Protein AF-A0A3R6XIZ1-F1 (afdb_monomer_lite)

pLDDT: mean 84.25, std 13.42, range [40.81, 97.44]

Structure (mmCIF, N/CA/C/O backbone):
data_AF-A0A3R6XIZ1-F1
#
_entry.id   AF-A0A3R6XIZ1-F1
#
loop_
_atom_site.group_PDB
_atom_site.id
_atom_site.type_symbol
_atom_site.label_atom_id
_atom_site.label_alt_id
_atom_site.label_comp_id
_atom_site.label_asym_id
_atom_site.label_entity_id
_atom_site.label_seq_id
_atom_site.pdbx_PDB_ins_code
_atom_site.Cartn_x
_atom_site.Cartn_y
_atom_site.Cartn_z
_atom_site.occupancy
_atom_site.B_iso_or_equiv
_atom_site.auth_seq_id
_atom_site.auth_comp_id
_atom_site.auth_asym_id
_atom_site.auth_atom_id
_atom_site.pdbx_PDB_model_num
ATOM 1 N N . VAL A 1 1 ? 10.127 13.164 -23.961 1.00 90.00 1 VAL A N 1
ATOM 2 C CA . VAL A 1 1 ? 11.600 12.995 -23.957 1.00 90.00 1 VAL A CA 1
ATOM 3 C C . VAL A 1 1 ? 12.126 13.572 -25.256 1.00 90.00 1 VAL A C 1
ATOM 5 O O . VAL A 1 1 ? 11.749 13.064 -26.304 1.00 90.00 1 VAL A O 1
ATOM 8 N N . SER A 1 2 ? 12.919 14.640 -25.193 1.00 95.69 2 SER A N 1
ATOM 9 C CA . SER A 1 2 ? 13.578 15.227 -26.369 1.00 95.69 2 SER A CA 1
ATOM 10 C C . SER A 1 2 ? 15.007 14.687 -26.452 1.00 95.69 2 SER A C 1
ATOM 12 O O . SER A 1 2 ? 15.681 14.611 -25.428 1.00 95.69 2 SER A O 1
ATOM 14 N N . ALA A 1 3 ? 15.464 14.281 -27.637 1.00 95.06 3 ALA A N 1
ATOM 15 C CA . ALA A 1 3 ? 16.810 13.749 -27.852 1.00 95.06 3 ALA A CA 1
ATOM 16 C C . ALA A 1 3 ? 17.350 14.205 -29.213 1.00 95.06 3 ALA A C 1
ATOM 18 O O . ALA A 1 3 ? 16.598 14.268 -30.184 1.00 95.06 3 ALA A O 1
ATOM 19 N N . MET A 1 4 ? 18.648 14.498 -29.283 1.00 96.50 4 MET A N 1
ATOM 20 C CA . MET A 1 4 ? 19.356 14.873 -30.512 1.00 96.50 4 MET A CA 1
ATOM 21 C C . MET A 1 4 ? 20.519 13.908 -30.741 1.00 96.50 4 MET A C 1
ATOM 23 O O . MET A 1 4 ? 21.179 13.500 -29.786 1.00 96.50 4 MET A O 1
ATOM 27 N N . GLY A 1 5 ? 20.768 13.524 -31.993 1.00 95.62 5 GLY A N 1
ATOM 28 C CA . GLY A 1 5 ? 21.856 12.610 -32.334 1.00 95.62 5 GLY A CA 1
ATOM 29 C C . GLY A 1 5 ? 21.668 11.908 -33.683 1.00 95.62 5 GLY A C 1
ATOM 30 O O . GLY A 1 5 ? 20.714 12.198 -34.405 1.00 95.62 5 GLY A O 1
ATOM 31 N N . PRO A 1 6 ? 22.565 10.969 -34.031 1.00 97.31 6 PRO A N 1
ATOM 32 C CA . PRO A 1 6 ? 22.491 10.224 -35.284 1.00 97.31 6 PRO A CA 1
ATOM 33 C C . PRO A 1 6 ? 21.252 9.319 -35.331 1.00 97.31 6 PRO A C 1
ATOM 35 O O . PRO A 1 6 ? 20.820 8.784 -34.306 1.00 97.31 6 PRO A O 1
ATOM 38 N N . TYR A 1 7 ? 20.724 9.071 -36.535 1.00 95.88 7 TYR A N 1
ATOM 39 C CA . TYR A 1 7 ? 19.496 8.290 -36.752 1.00 95.88 7 TYR A CA 1
ATOM 40 C C . TYR A 1 7 ? 19.514 6.914 -36.062 1.00 95.88 7 TYR A C 1
ATOM 42 O O . TYR A 1 7 ? 18.544 6.521 -35.412 1.00 95.88 7 TYR A O 1
ATOM 50 N N . ALA A 1 8 ? 20.646 6.204 -36.126 1.00 92.69 8 ALA A N 1
ATOM 51 C CA . ALA A 1 8 ? 20.815 4.921 -35.447 1.00 92.69 8 ALA A CA 1
ATOM 52 C C . ALA A 1 8 ? 20.682 5.050 -33.918 1.00 92.69 8 ALA A C 1
ATOM 54 O O . ALA A 1 8 ? 20.033 4.220 -33.287 1.00 92.69 8 ALA A O 1
ATOM 55 N N . GLY A 1 9 ? 21.240 6.103 -33.316 1.00 94.38 9 GLY A N 1
ATOM 56 C CA . GLY A 1 9 ? 21.102 6.387 -31.886 1.00 94.38 9 GLY A CA 1
ATOM 57 C C . GLY A 1 9 ? 19.659 6.713 -31.505 1.00 94.38 9 GLY A C 1
ATOM 58 O O . GLY A 1 9 ? 19.134 6.141 -30.552 1.00 94.38 9 GLY A O 1
ATOM 59 N N . LEU A 1 10 ? 18.983 7.545 -32.302 1.00 96.06 10 LEU A N 1
ATOM 60 C CA . LEU A 1 10 ? 17.587 7.931 -32.067 1.00 96.06 10 LEU A CA 1
ATOM 61 C C . LEU A 1 10 ? 16.634 6.727 -32.072 1.00 96.06 10 LEU A C 1
ATOM 63 O O . LEU A 1 10 ? 15.738 6.655 -31.230 1.00 96.06 10 LEU A O 1
ATOM 67 N N . ARG A 1 11 ? 16.858 5.734 -32.945 1.00 95.38 11 ARG A N 1
ATOM 68 C CA . ARG A 1 11 ? 16.090 4.474 -32.933 1.00 95.38 11 ARG A CA 1
ATOM 69 C C . ARG A 1 11 ? 16.256 3.700 -31.623 1.00 95.38 11 ARG A C 1
ATOM 71 O O . ARG A 1 11 ? 15.273 3.177 -31.100 1.00 95.38 11 ARG A O 1
ATOM 78 N N . HIS A 1 12 ? 17.474 3.639 -31.083 1.00 94.00 12 HIS A N 1
ATOM 79 C CA . HIS A 1 12 ? 17.731 2.986 -29.799 1.00 94.00 12 HIS A CA 1
ATOM 80 C C . HIS A 1 12 ? 17.097 3.752 -28.635 1.00 94.00 12 HIS A C 1
ATOM 82 O O . HIS A 1 12 ? 16.453 3.131 -27.794 1.00 94.00 12 HIS A O 1
ATOM 88 N N . VAL A 1 13 ? 17.220 5.085 -28.608 1.00 95.56 13 VAL A N 1
ATOM 89 C CA . VAL A 1 13 ? 16.608 5.925 -27.562 1.00 95.56 13 VAL A CA 1
ATOM 90 C C . VAL A 1 13 ? 15.089 5.788 -27.569 1.00 95.56 13 VAL A C 1
ATOM 92 O O . VAL A 1 13 ? 14.503 5.572 -26.511 1.00 95.56 13 VAL A O 1
ATOM 95 N N . ARG A 1 14 ? 14.450 5.836 -28.746 1.00 95.75 14 ARG A N 1
ATOM 96 C CA . ARG A 1 14 ? 13.001 5.626 -28.874 1.00 95.75 14 ARG A CA 1
ATOM 97 C C . ARG A 1 14 ? 12.575 4.291 -28.264 1.00 95.75 14 ARG A C 1
ATOM 99 O O . ARG A 1 14 ? 11.687 4.278 -27.420 1.00 95.75 14 ARG A O 1
ATOM 106 N N . LYS A 1 15 ? 13.257 3.201 -28.634 1.00 94.12 15 LYS A N 1
ATOM 107 C CA . LYS A 1 15 ? 12.969 1.867 -28.096 1.00 94.12 15 LYS A CA 1
ATOM 108 C C . LYS A 1 15 ? 13.143 1.809 -26.575 1.00 94.12 15 LYS A C 1
ATOM 110 O O . LYS A 1 15 ? 12.278 1.283 -25.891 1.00 94.12 15 LYS A O 1
ATOM 115 N N . ILE A 1 16 ? 14.224 2.386 -26.041 1.00 94.44 16 ILE A N 1
ATOM 116 C CA . ILE A 1 16 ? 14.465 2.438 -24.591 1.00 94.44 16 ILE A CA 1
ATOM 117 C C . ILE A 1 16 ? 13.316 3.140 -23.872 1.00 94.44 16 ILE A C 1
ATOM 119 O O . ILE A 1 16 ? 12.835 2.639 -22.863 1.00 94.44 16 ILE A O 1
ATOM 123 N N . VAL A 1 17 ? 12.894 4.295 -24.384 1.00 96.19 17 VAL A N 1
ATOM 124 C CA . VAL A 1 17 ? 11.831 5.100 -23.777 1.00 96.19 17 VAL A CA 1
ATOM 125 C C . VAL A 1 17 ? 10.491 4.366 -23.831 1.00 96.19 17 VAL A C 1
ATOM 127 O O . VAL A 1 17 ? 9.803 4.300 -22.816 1.00 96.19 17 VAL A O 1
ATOM 130 N N . GLU A 1 18 ? 10.138 3.778 -24.977 1.00 94.75 18 GLU A N 1
ATOM 131 C CA . GLU A 1 18 ? 8.927 2.961 -25.123 1.00 94.75 18 GLU A CA 1
ATOM 132 C C . GLU A 1 18 ? 8.943 1.767 -24.154 1.00 94.75 18 GLU A C 1
ATOM 134 O O . GLU A 1 18 ? 7.972 1.557 -23.429 1.00 94.75 18 GLU A O 1
ATOM 139 N N . ASP A 1 19 ? 10.051 1.030 -24.056 1.00 92.94 19 ASP A N 1
ATOM 140 C CA . ASP A 1 19 ? 10.196 -0.098 -23.126 1.00 92.94 19 ASP A CA 1
ATOM 141 C C . ASP A 1 19 ? 10.081 0.346 -21.651 1.00 92.94 19 ASP A C 1
ATOM 143 O O . ASP A 1 19 ? 9.439 -0.334 -20.844 1.00 92.94 19 ASP A O 1
ATOM 147 N N . CYS A 1 20 ? 10.627 1.516 -21.298 1.00 93.50 20 CYS A N 1
ATOM 148 C CA . CYS A 1 20 ? 10.478 2.105 -19.963 1.00 93.50 20 CYS A CA 1
ATOM 149 C C . CYS A 1 20 ? 9.009 2.371 -19.606 1.00 93.50 20 CYS A C 1
ATOM 151 O O . CYS A 1 20 ? 8.600 2.103 -18.475 1.00 93.50 20 CYS A O 1
ATOM 153 N N . PHE A 1 21 ? 8.196 2.839 -20.560 1.00 94.19 21 PHE A N 1
ATOM 154 C CA . PHE A 1 21 ? 6.753 3.006 -20.351 1.00 94.19 21 PHE A CA 1
ATOM 155 C C . PHE A 1 21 ? 6.020 1.668 -20.175 1.00 94.19 21 PHE A C 1
ATOM 157 O O . PHE A 1 21 ? 5.030 1.603 -19.449 1.00 94.19 21 PHE A O 1
ATOM 164 N N . HIS A 1 22 ? 6.538 0.580 -20.751 1.00 91.62 22 HIS A N 1
ATOM 165 C CA . HIS A 1 22 ? 6.010 -0.778 -20.575 1.00 91.62 22 HIS A CA 1
ATOM 166 C C . HIS A 1 22 ? 6.569 -1.501 -19.335 1.00 91.62 22 HIS A C 1
ATOM 168 O O . HIS A 1 22 ? 6.496 -2.730 -19.241 1.00 91.62 22 HIS A O 1
ATOM 174 N N . ASN A 1 23 ? 7.082 -0.750 -18.351 1.00 90.38 23 ASN A N 1
ATOM 175 C CA . ASN A 1 23 ? 7.601 -1.269 -17.083 1.00 90.38 23 ASN A CA 1
ATOM 176 C C . ASN A 1 23 ? 8.832 -2.192 -17.249 1.00 90.38 23 ASN A C 1
ATOM 178 O O . ASN A 1 23 ? 9.034 -3.133 -16.476 1.00 90.38 23 ASN A O 1
ATOM 182 N N . VAL A 1 24 ? 9.661 -1.936 -18.268 1.00 89.19 24 VAL A N 1
ATOM 183 C CA . VAL A 1 24 ? 10.990 -2.543 -18.436 1.00 89.19 24 VAL A CA 1
ATOM 184 C C . VAL A 1 24 ? 12.045 -1.542 -17.971 1.00 89.19 24 VAL A C 1
ATOM 186 O O . VAL A 1 24 ? 12.122 -0.425 -18.465 1.00 89.19 24 VAL A O 1
ATOM 189 N N . HIS A 1 25 ? 12.887 -1.928 -17.013 1.00 90.69 25 HIS A N 1
ATOM 190 C CA . HIS A 1 25 ? 13.871 -1.005 -16.445 1.00 90.69 25 HIS A CA 1
ATOM 191 C C . HIS A 1 25 ? 14.962 -0.624 -17.474 1.00 90.69 25 HIS A C 1
ATOM 193 O O . HIS A 1 25 ? 15.532 -1.522 -18.108 1.00 90.69 25 HIS A O 1
ATOM 199 N N . PRO A 1 26 ? 15.349 0.664 -17.603 1.00 92.81 26 PRO A N 1
ATOM 200 C CA . PRO A 1 26 ? 16.299 1.122 -18.628 1.00 92.81 26 PRO A CA 1
ATOM 201 C C . PRO A 1 26 ? 17.664 0.423 -18.561 1.00 92.81 26 PRO A C 1
ATOM 203 O O . PRO A 1 26 ? 18.317 0.241 -19.588 1.00 92.81 26 PRO A O 1
ATOM 206 N N . ILE A 1 27 ? 18.077 -0.035 -17.372 1.00 92.25 27 ILE A N 1
ATOM 207 C CA . ILE A 1 27 ? 19.328 -0.785 -17.164 1.00 92.25 27 ILE A CA 1
ATOM 208 C C . ILE A 1 27 ? 19.453 -2.013 -18.079 1.00 92.25 27 ILE A C 1
ATOM 210 O O . ILE A 1 27 ? 20.555 -2.335 -18.519 1.00 92.25 27 ILE A O 1
ATOM 214 N N . TYR A 1 28 ? 18.341 -2.681 -18.409 1.00 90.56 28 TYR A N 1
ATOM 215 C CA . TYR A 1 28 ? 18.352 -3.862 -19.274 1.00 90.56 28 TYR A CA 1
ATOM 216 C C . TYR A 1 28 ? 18.702 -3.491 -20.712 1.00 90.56 28 TYR A C 1
ATOM 218 O O . TYR A 1 28 ? 19.526 -4.152 -21.350 1.00 90.56 28 TYR A O 1
ATOM 226 N N . ASN A 1 29 ? 18.135 -2.392 -21.205 1.00 91.81 29 ASN A N 1
ATOM 227 C CA . ASN A 1 29 ? 18.433 -1.902 -22.540 1.00 91.81 29 ASN A CA 1
ATOM 228 C C . ASN A 1 29 ? 19.847 -1.315 -22.625 1.00 91.81 29 ASN A C 1
ATOM 230 O O . ASN A 1 29 ? 20.539 -1.566 -23.610 1.00 91.81 29 ASN A O 1
ATOM 234 N N . ILE A 1 30 ? 20.320 -0.631 -21.577 1.00 92.12 30 ILE A N 1
ATOM 235 C CA . ILE A 1 30 ? 21.709 -0.151 -21.494 1.00 92.12 30 ILE A CA 1
ATOM 236 C C . ILE A 1 30 ? 22.685 -1.333 -21.525 1.00 92.12 30 ILE A C 1
ATOM 238 O O . ILE A 1 30 ? 23.601 -1.344 -22.346 1.00 92.12 30 ILE A O 1
ATOM 242 N N . LYS A 1 31 ? 22.454 -2.377 -20.717 1.00 91.44 31 LYS A N 1
ATOM 243 C CA . LYS A 1 31 ? 23.276 -3.599 -20.724 1.00 91.44 31 LYS A CA 1
ATOM 244 C C . LYS A 1 31 ? 23.284 -4.273 -22.099 1.00 91.44 31 LYS A C 1
ATOM 246 O O . LYS A 1 31 ? 24.331 -4.704 -22.573 1.00 91.44 31 LYS A O 1
ATOM 251 N N . THR A 1 32 ? 22.131 -4.315 -22.765 1.00 91.69 32 THR A N 1
ATOM 252 C CA . THR A 1 32 ? 22.006 -4.847 -24.129 1.00 91.69 32 THR A CA 1
ATOM 253 C C . THR A 1 32 ? 22.809 -4.016 -25.136 1.00 91.69 32 THR A C 1
ATOM 255 O O . THR A 1 32 ? 23.480 -4.589 -25.991 1.00 91.69 32 THR A O 1
ATOM 258 N N . LEU A 1 33 ? 22.789 -2.681 -25.035 1.00 92.56 33 LEU A N 1
ATOM 259 C CA . LEU A 1 33 ? 23.589 -1.795 -25.890 1.00 92.56 33 LEU A CA 1
ATOM 260 C C . LEU A 1 33 ? 25.095 -1.958 -25.659 1.00 92.56 33 LEU A C 1
ATOM 262 O O . LEU A 1 33 ? 25.847 -1.983 -26.631 1.00 92.56 33 LEU A O 1
ATOM 266 N N . MET A 1 34 ? 25.529 -2.108 -24.404 1.00 92.31 34 MET A N 1
ATOM 267 C CA . MET A 1 34 ? 26.934 -2.373 -24.074 1.00 92.31 34 MET A CA 1
ATOM 268 C C . MET A 1 34 ? 27.418 -3.668 -24.733 1.00 92.31 34 MET A C 1
ATOM 270 O O . MET A 1 34 ? 28.434 -3.665 -25.420 1.00 92.31 34 MET A O 1
ATOM 274 N N . ILE A 1 35 ? 26.648 -4.752 -24.599 1.00 91.50 35 ILE A N 1
ATOM 275 C CA . ILE A 1 35 ? 26.984 -6.053 -25.191 1.00 91.50 35 ILE A CA 1
ATOM 276 C C . ILE A 1 35 ? 26.988 -5.973 -26.721 1.00 91.50 35 ILE A C 1
ATOM 278 O O . ILE A 1 35 ? 27.926 -6.449 -27.348 1.00 91.50 35 ILE A O 1
ATOM 282 N N . LYS A 1 36 ? 25.999 -5.316 -27.341 1.00 90.44 36 LYS A N 1
ATOM 283 C CA . LYS A 1 36 ? 25.964 -5.128 -28.804 1.00 90.44 36 LYS A CA 1
ATOM 284 C C . LYS A 1 36 ? 27.173 -4.363 -29.342 1.00 90.44 36 LYS A C 1
ATOM 286 O O . LYS A 1 36 ? 27.633 -4.674 -30.434 1.00 90.44 36 LYS A O 1
ATOM 291 N N . ARG A 1 37 ? 27.684 -3.382 -28.592 1.00 91.81 37 ARG A N 1
ATOM 292 C CA . ARG A 1 37 ? 28.884 -2.617 -28.966 1.00 91.81 37 ARG A CA 1
ATOM 293 C C . ARG A 1 37 ? 30.161 -3.460 -28.907 1.00 91.81 37 ARG A C 1
ATOM 295 O O . ARG A 1 37 ? 31.077 -3.226 -29.688 1.00 91.81 37 ARG A O 1
ATOM 302 N N . GLU A 1 38 ? 30.230 -4.426 -27.999 1.00 91.44 38 GLU A N 1
ATOM 303 C CA . GLU A 1 38 ? 31.342 -5.379 -27.961 1.00 91.44 38 GLU A CA 1
ATOM 304 C C . GLU A 1 38 ? 31.191 -6.461 -29.038 1.00 91.44 38 GLU A C 1
ATOM 306 O O . GLU A 1 38 ? 32.140 -6.747 -29.764 1.00 91.44 38 GLU A O 1
ATOM 311 N N . LEU A 1 39 ? 29.981 -6.996 -29.224 1.00 90.06 39 LEU A N 1
ATOM 312 C CA . LEU A 1 39 ? 29.689 -8.027 -30.226 1.00 90.06 39 LEU A CA 1
ATOM 313 C C . LEU A 1 39 ? 29.796 -7.531 -31.665 1.00 90.06 39 LEU A C 1
ATOM 315 O O . LEU A 1 39 ? 30.081 -8.333 -32.546 1.00 90.06 39 LEU A O 1
ATOM 319 N N . SER A 1 40 ? 29.657 -6.227 -31.922 1.00 87.38 40 SER A N 1
ATOM 320 C CA . SER A 1 40 ? 29.906 -5.677 -33.259 1.00 87.38 40 SER A CA 1
ATOM 321 C C . SER A 1 40 ? 31.339 -5.908 -33.749 1.00 87.38 40 SER A C 1
ATOM 323 O O . SER A 1 40 ? 31.593 -5.758 -34.939 1.00 87.38 40 SER A O 1
ATOM 325 N N . LYS A 1 41 ? 32.270 -6.268 -32.851 1.00 87.50 41 LYS A N 1
ATOM 326 C CA . LYS A 1 41 ? 33.643 -6.667 -33.192 1.00 87.50 41 LYS A CA 1
ATOM 327 C C . LYS A 1 41 ? 33.742 -8.126 -33.671 1.00 87.50 41 LYS A C 1
ATOM 329 O O . LYS A 1 41 ? 34.719 -8.464 -34.327 1.00 87.50 41 LYS A O 1
ATOM 334 N N . LEU A 1 42 ? 32.752 -8.976 -33.373 1.00 82.50 42 LEU A N 1
ATOM 335 C CA . LEU A 1 42 ? 32.630 -10.350 -33.880 1.00 82.50 42 LEU A CA 1
ATOM 336 C C . LEU A 1 42 ? 31.566 -10.404 -34.987 1.00 82.50 42 LEU A C 1
ATOM 338 O O . LEU A 1 42 ? 30.397 -10.728 -34.754 1.00 82.50 42 LEU A O 1
ATOM 342 N N . SER A 1 43 ? 31.971 -10.070 -36.213 1.00 78.44 43 SER A N 1
ATOM 343 C CA . SER A 1 43 ? 31.117 -10.175 -37.400 1.00 78.44 43 SER A CA 1
ATOM 344 C C . SER A 1 43 ? 31.143 -11.595 -37.974 1.00 78.44 43 SER A C 1
ATOM 346 O O . SER A 1 43 ? 32.207 -12.069 -38.357 1.00 78.44 43 SER A O 1
ATOM 348 N N . GLY A 1 44 ? 29.979 -12.248 -38.074 1.00 82.00 44 GLY A N 1
ATOM 349 C CA . GLY A 1 44 ? 29.820 -13.547 -38.754 1.00 82.00 44 GLY A CA 1
ATOM 350 C C . GLY A 1 44 ? 28.976 -14.584 -38.005 1.00 82.00 44 GLY A C 1
ATOM 351 O O . GLY A 1 44 ? 28.557 -15.568 -38.605 1.00 82.00 44 GLY A O 1
ATOM 352 N N . GLU A 1 45 ? 28.673 -14.352 -36.725 1.00 85.75 45 GLU A N 1
ATOM 353 C CA . GLU A 1 45 ? 27.916 -15.283 -35.878 1.00 85.75 45 GLU A CA 1
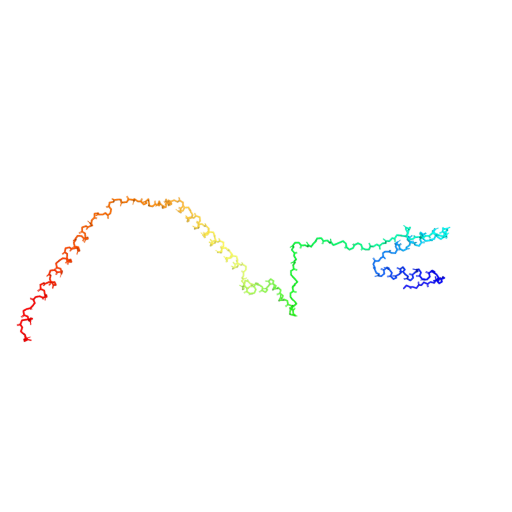ATOM 354 C C . GLU A 1 45 ? 26.586 -14.693 -35.388 1.00 85.75 45 GLU A C 1
ATOM 356 O O . GLU A 1 45 ? 26.389 -13.478 -35.355 1.00 85.75 45 GLU A O 1
ATOM 361 N N . ASN A 1 46 ? 25.660 -15.562 -34.966 1.00 88.62 46 ASN A N 1
ATOM 362 C CA . ASN A 1 46 ? 24.406 -15.134 -34.348 1.00 88.62 46 ASN A CA 1
ATOM 363 C C . ASN A 1 46 ? 24.644 -14.626 -32.908 1.00 88.62 46 ASN A C 1
ATOM 365 O O . ASN A 1 46 ? 25.122 -15.363 -32.044 1.00 88.62 46 ASN A O 1
ATOM 369 N N . TRP A 1 47 ? 24.241 -13.382 -32.632 1.00 88.06 47 TRP A N 1
ATOM 370 C CA . TRP A 1 47 ? 24.415 -12.703 -31.344 1.00 88.06 47 TRP A CA 1
ATOM 371 C C . TRP A 1 47 ? 23.327 -12.995 -30.296 1.00 88.06 47 TRP A C 1
ATOM 373 O O . TRP A 1 47 ? 23.490 -12.608 -29.137 1.00 88.06 47 TRP A O 1
ATOM 383 N N . ASP A 1 48 ? 22.240 -13.688 -30.648 1.00 88.19 48 ASP A N 1
ATOM 384 C CA . ASP A 1 48 ? 21.072 -13.882 -29.769 1.00 88.19 48 ASP A CA 1
ATOM 385 C C . ASP A 1 48 ? 21.403 -14.566 -28.436 1.00 88.19 48 ASP A C 1
ATOM 387 O O . ASP A 1 48 ? 20.774 -14.283 -27.418 1.00 88.19 48 ASP A O 1
ATOM 391 N N . ARG A 1 49 ? 22.420 -15.435 -28.414 1.00 88.56 49 ARG A N 1
ATOM 392 C CA . ARG A 1 49 ? 22.857 -16.144 -27.197 1.00 88.56 49 ARG A CA 1
ATOM 393 C C . ARG A 1 49 ? 23.477 -15.216 -26.152 1.00 88.56 49 ARG A C 1
ATOM 395 O O . ARG A 1 49 ? 23.421 -15.514 -24.963 1.00 88.56 49 ARG A O 1
ATOM 402 N N . PHE A 1 50 ? 24.072 -14.110 -26.592 1.00 86.69 50 PHE A N 1
ATOM 403 C CA . PHE A 1 50 ? 24.772 -13.160 -25.729 1.00 86.69 50 PHE A CA 1
ATOM 404 C C . PHE A 1 50 ? 23.872 -12.003 -25.279 1.00 86.69 50 PHE A C 1
ATOM 406 O O . PHE A 1 50 ? 24.197 -11.300 -24.320 1.00 86.69 50 PHE A O 1
ATOM 413 N N . LEU A 1 51 ? 22.734 -11.794 -25.948 1.00 89.25 51 LEU A N 1
ATOM 414 C CA . LEU A 1 51 ? 21.790 -10.741 -25.596 1.00 89.25 51 LEU A CA 1
ATOM 415 C C . LEU A 1 51 ? 20.922 -11.167 -24.397 1.00 89.25 51 LEU A C 1
ATOM 417 O O . LEU A 1 51 ? 20.272 -12.212 -24.442 1.00 89.25 51 LEU A O 1
ATOM 421 N N . PRO A 1 52 ? 20.845 -10.361 -23.321 1.00 89.06 52 PRO A N 1
ATOM 422 C CA . PRO A 1 52 ? 19.972 -10.663 -22.193 1.00 89.06 52 PRO A CA 1
ATOM 423 C C . PRO A 1 52 ? 18.494 -10.661 -22.611 1.00 89.06 52 PRO A C 1
ATOM 425 O O . PRO A 1 52 ? 17.937 -9.619 -22.954 1.00 89.06 52 PRO A O 1
ATOM 428 N N . VAL A 1 53 ? 17.827 -11.814 -22.532 1.00 81.25 53 VAL A N 1
ATOM 429 C CA . VAL A 1 53 ? 16.382 -11.916 -22.787 1.00 81.25 53 VAL A CA 1
ATOM 430 C C . VAL A 1 53 ? 15.627 -11.742 -21.471 1.00 81.25 53 VAL A C 1
ATOM 432 O O . VAL A 1 53 ? 15.428 -12.692 -20.712 1.00 81.25 53 VAL A O 1
ATOM 435 N N . PHE A 1 54 ? 15.189 -10.517 -21.182 1.00 74.75 54 PHE A N 1
ATOM 436 C CA . PHE A 1 54 ? 14.339 -10.264 -20.021 1.00 74.75 54 PHE A CA 1
ATOM 437 C C . PHE A 1 54 ? 12.898 -10.690 -20.322 1.00 74.75 54 PHE A C 1
ATOM 439 O O . PHE A 1 54 ? 12.139 -9.978 -20.975 1.00 74.75 54 PHE A O 1
ATOM 446 N N . LYS A 1 55 ? 12.509 -11.874 -19.840 1.00 78.75 55 LYS A N 1
ATOM 447 C CA . LYS A 1 55 ? 11.109 -12.315 -19.845 1.00 78.75 55 LYS A CA 1
ATOM 448 C C . LYS A 1 55 ? 10.481 -11.959 -18.504 1.00 78.75 55 LYS A C 1
ATOM 450 O O . LYS A 1 55 ? 10.940 -12.442 -17.467 1.00 78.75 55 LYS A O 1
ATOM 455 N N . LYS A 1 56 ? 9.403 -11.169 -18.514 1.00 80.19 56 LYS A N 1
ATOM 456 C CA . LYS A 1 56 ? 8.562 -10.978 -17.326 1.00 80.19 56 LYS A CA 1
ATOM 457 C C . LYS A 1 56 ? 8.005 -12.342 -16.921 1.00 80.19 56 LYS A C 1
ATOM 459 O O . LYS A 1 56 ? 7.117 -12.878 -17.581 1.00 80.19 56 LYS A O 1
ATOM 464 N N . LYS A 1 57 ? 8.547 -12.928 -15.853 1.00 81.19 57 LYS A N 1
ATOM 465 C CA . LYS A 1 57 ? 8.031 -14.183 -15.307 1.00 81.19 57 LYS A CA 1
ATOM 466 C C . LYS A 1 57 ? 6.708 -13.876 -14.610 1.00 81.19 57 LYS A C 1
ATOM 468 O O . LYS A 1 57 ? 6.701 -13.418 -13.473 1.00 81.19 57 LYS A O 1
ATOM 473 N N . ASN A 1 58 ? 5.592 -14.104 -15.299 1.00 81.19 58 ASN A N 1
ATOM 474 C CA . ASN A 1 58 ? 4.272 -14.109 -14.674 1.00 81.19 58 ASN A CA 1
ATOM 475 C C . ASN A 1 58 ? 4.088 -15.426 -13.904 1.00 81.19 58 ASN A C 1
ATOM 477 O O . ASN A 1 58 ? 3.348 -16.312 -14.330 1.00 81.19 58 ASN A O 1
ATOM 481 N N . VAL A 1 59 ? 4.863 -15.604 -12.828 1.00 86.19 59 VAL A N 1
ATOM 482 C CA . VAL A 1 59 ? 4.731 -16.781 -11.966 1.00 86.19 59 VAL A CA 1
ATOM 483 C C . VAL A 1 59 ? 3.431 -16.625 -11.199 1.00 86.19 59 VAL A C 1
ATOM 485 O O . VAL A 1 59 ? 3.290 -15.707 -10.394 1.00 86.19 59 VAL A O 1
ATOM 488 N N . GLN A 1 60 ? 2.478 -17.511 -11.474 1.00 84.94 60 GLN A N 1
ATOM 489 C CA . GLN A 1 60 ? 1.202 -17.512 -10.777 1.00 84.94 60 GLN A CA 1
ATOM 490 C C . GLN A 1 60 ? 1.451 -17.790 -9.293 1.00 84.94 60 GLN A C 1
ATOM 492 O O . GLN A 1 60 ? 2.001 -18.830 -8.925 1.00 84.94 60 GLN A O 1
ATOM 497 N N . THR A 1 61 ? 1.071 -16.850 -8.435 1.00 84.69 61 THR A N 1
ATOM 498 C CA . THR A 1 61 ? 1.097 -17.039 -6.986 1.00 84.69 61 THR A CA 1
ATOM 499 C C . THR A 1 61 ? -0.115 -17.860 -6.545 1.00 84.69 61 THR A C 1
ATOM 501 O O . THR A 1 61 ? -1.149 -17.901 -7.217 1.00 84.69 61 THR A O 1
ATOM 504 N N . LYS A 1 62 ? 0.006 -18.560 -5.409 1.00 87.38 62 LYS A N 1
ATOM 505 C CA . LYS A 1 62 ? -1.113 -19.327 -4.845 1.00 87.38 62 LYS A CA 1
ATOM 506 C C . LYS A 1 62 ? -2.279 -18.381 -4.546 1.00 87.38 62 LYS A C 1
ATOM 508 O O . LYS A 1 62 ? -2.081 -17.319 -3.958 1.00 87.38 62 LYS A O 1
ATOM 513 N N . LYS A 1 63 ? -3.492 -18.781 -4.935 1.00 84.50 63 LYS A N 1
ATOM 514 C CA . LYS A 1 63 ? -4.710 -18.023 -4.624 1.00 84.50 63 LYS A CA 1
ATOM 515 C C . LYS A 1 63 ? -4.913 -17.984 -3.100 1.00 84.50 63 LYS A C 1
ATOM 517 O O . LYS A 1 63 ? -4.653 -18.995 -2.443 1.00 84.50 63 LYS A O 1
ATOM 522 N N . PRO A 1 64 ? -5.360 -16.852 -2.528 1.00 89.12 64 PRO A N 1
ATOM 523 C CA . PRO A 1 64 ? -5.653 -16.775 -1.102 1.00 89.12 64 PRO A CA 1
ATOM 524 C C . PRO A 1 64 ? -6.788 -17.742 -0.741 1.00 89.12 64 PRO A C 1
ATOM 526 O O . PRO A 1 64 ? -7.751 -17.876 -1.492 1.00 89.12 64 PRO A O 1
ATOM 529 N N . HIS A 1 65 ? -6.677 -18.395 0.420 1.00 87.50 65 HIS A N 1
ATOM 530 C CA . HIS A 1 65 ? -7.681 -19.345 0.918 1.00 87.50 65 HIS A CA 1
ATOM 531 C C . HIS A 1 65 ? -9.043 -18.680 1.172 1.00 87.50 65 HIS A C 1
ATOM 533 O O . HIS A 1 65 ? -10.086 -19.295 0.991 1.00 87.50 65 HIS A O 1
ATOM 539 N N . VAL A 1 66 ? -9.036 -17.407 1.574 1.00 88.69 66 VAL A N 1
ATOM 540 C CA . VAL A 1 66 ? -10.246 -16.619 1.811 1.00 88.69 66 VAL A CA 1
ATOM 541 C C . VAL A 1 66 ? -10.281 -15.477 0.805 1.00 88.69 66 VAL A C 1
ATOM 543 O O . VAL A 1 66 ? -9.503 -14.527 0.899 1.00 88.69 66 VAL A O 1
ATOM 546 N N . VAL A 1 67 ? -11.189 -15.573 -0.163 1.00 85.25 67 VAL A N 1
ATOM 547 C CA . VAL A 1 67 ? -11.484 -14.495 -1.110 1.00 85.25 67 VAL A CA 1
ATOM 548 C C . VAL A 1 67 ? -12.677 -13.725 -0.555 1.00 85.25 67 VAL A C 1
ATOM 550 O O . VAL A 1 67 ? -13.775 -14.262 -0.475 1.00 85.25 67 VAL A O 1
ATOM 553 N N . ARG A 1 68 ? -12.469 -12.473 -0.133 1.00 84.38 68 ARG A N 1
ATOM 554 C CA . ARG A 1 68 ? -13.580 -11.608 0.291 1.00 84.38 68 ARG A CA 1
ATOM 555 C C . ARG A 1 68 ? -14.405 -11.224 -0.935 1.00 84.38 68 ARG A C 1
ATOM 557 O O . ARG A 1 68 ? -13.849 -10.711 -1.906 1.00 84.38 68 ARG A O 1
ATOM 564 N N . GLU A 1 69 ? -15.712 -11.449 -0.877 1.00 85.81 69 GLU A N 1
ATOM 565 C CA . GLU A 1 69 ? -16.637 -10.975 -1.904 1.00 85.81 69 GLU A CA 1
ATOM 566 C C . GLU A 1 69 ? -16.595 -9.441 -1.987 1.00 85.81 69 GLU A C 1
ATOM 568 O O . GLU A 1 69 ? -16.455 -8.740 -0.978 1.00 85.81 69 GLU A O 1
ATOM 573 N N . LYS A 1 70 ? -16.657 -8.904 -3.210 1.00 84.88 70 LYS A N 1
ATOM 574 C CA . LYS A 1 70 ? -16.673 -7.453 -3.430 1.00 84.88 70 LYS A CA 1
ATOM 575 C C . LYS A 1 70 ? -18.016 -6.901 -2.952 1.00 84.88 70 LYS A C 1
ATOM 577 O O . LYS A 1 70 ? -19.055 -7.482 -3.246 1.00 84.88 70 LYS A O 1
ATOM 582 N N . ARG A 1 71 ? -17.999 -5.765 -2.246 1.00 84.38 71 ARG A N 1
ATOM 583 C CA . ARG A 1 71 ? -19.231 -5.087 -1.816 1.00 84.38 71 ARG A CA 1
ATOM 584 C C . ARG A 1 71 ? -20.050 -4.701 -3.047 1.00 84.38 71 ARG A C 1
ATOM 586 O O . ARG A 1 71 ? -19.501 -4.119 -3.983 1.00 84.38 71 ARG A O 1
ATOM 593 N N . VAL A 1 72 ? -21.339 -5.027 -3.032 1.00 88.75 72 VAL A N 1
ATOM 594 C CA . VAL A 1 72 ? -22.283 -4.600 -4.070 1.00 88.75 72 VAL A CA 1
ATOM 595 C C . VAL A 1 72 ? -22.334 -3.073 -4.067 1.00 88.75 72 VAL A C 1
ATOM 597 O O . VAL A 1 72 ? -22.373 -2.458 -3.002 1.00 88.75 72 VAL A O 1
ATOM 600 N N . TYR A 1 73 ? -22.273 -2.463 -5.251 1.00 90.12 73 TYR A N 1
ATOM 601 C CA . TYR A 1 73 ? -22.345 -1.013 -5.381 1.00 90.12 73 TYR A CA 1
ATOM 602 C C . TYR A 1 73 ? -23.718 -0.527 -4.918 1.00 90.12 73 TYR A C 1
ATOM 604 O O . TYR A 1 73 ? -24.738 -0.872 -5.513 1.00 90.12 73 TYR A O 1
ATOM 612 N N . THR A 1 74 ? -23.730 0.273 -3.855 1.00 90.69 74 THR A N 1
ATOM 613 C CA . THR A 1 74 ? -24.918 0.982 -3.393 1.00 90.69 74 THR A CA 1
ATOM 614 C C . THR A 1 74 ? -24.732 2.460 -3.734 1.00 90.69 74 THR A C 1
ATOM 616 O O . THR A 1 74 ? -23.739 3.050 -3.305 1.00 90.69 74 THR A O 1
ATOM 619 N N . PRO A 1 75 ? -25.639 3.081 -4.510 1.00 93.44 75 PRO A N 1
ATOM 620 C CA . PRO A 1 75 ? -25.496 4.487 -4.897 1.00 93.44 75 PRO A CA 1
ATOM 621 C C . PRO A 1 75 ? -25.674 5.435 -3.704 1.00 93.44 75 PRO A C 1
ATOM 623 O O . PRO A 1 75 ? -25.186 6.561 -3.727 1.00 93.44 75 PRO A O 1
ATOM 626 N N . PHE A 1 76 ? -26.353 4.976 -2.652 1.00 92.69 76 PHE A N 1
ATOM 627 C CA . PHE A 1 76 ? -26.523 5.724 -1.417 1.00 92.69 76 PHE A CA 1
ATOM 628 C C . PHE A 1 76 ? -25.358 5.456 -0.459 1.00 92.69 76 PHE A C 1
ATOM 630 O O . PHE A 1 76 ? -24.983 4.289 -0.271 1.00 92.69 76 PHE A O 1
ATOM 637 N N . PRO A 1 77 ? -24.787 6.507 0.160 1.00 92.38 77 PRO A N 1
ATOM 638 C CA . PRO A 1 77 ? -23.807 6.327 1.216 1.00 92.38 77 PRO A CA 1
ATOM 639 C C . PRO A 1 77 ? -24.466 5.659 2.435 1.00 92.38 77 PRO A C 1
ATOM 641 O O . PRO A 1 77 ? -25.669 5.823 2.656 1.00 92.38 77 PRO A O 1
ATOM 644 N N . PRO A 1 78 ? -23.704 4.911 3.251 1.00 91.69 78 PRO A N 1
ATOM 645 C CA . PRO A 1 78 ? -24.208 4.429 4.531 1.00 91.69 78 PRO A CA 1
ATOM 646 C C . PRO A 1 78 ? -24.543 5.613 5.447 1.00 91.69 78 PRO A C 1
ATOM 648 O O . PRO A 1 78 ? -23.921 6.674 5.353 1.00 91.69 78 PRO A O 1
ATOM 651 N N . ALA A 1 79 ? -25.504 5.423 6.354 1.00 93.31 79 ALA A N 1
ATOM 652 C CA . ALA A 1 79 ? -25.844 6.439 7.342 1.00 93.31 79 ALA A CA 1
ATOM 653 C C . ALA A 1 79 ? -24.607 6.813 8.187 1.00 93.31 79 ALA A C 1
ATOM 655 O O . ALA A 1 79 ? -23.820 5.924 8.544 1.00 93.31 79 ALA A O 1
ATOM 656 N N . PRO A 1 80 ? -24.413 8.104 8.511 1.00 94.06 80 PRO A N 1
ATOM 657 C CA . PRO A 1 80 ? -23.335 8.519 9.395 1.00 94.06 80 PRO A CA 1
ATOM 658 C C . PRO A 1 80 ? -23.527 7.891 10.778 1.00 94.06 80 PRO A C 1
ATOM 660 O O . PRO A 1 80 ? -24.647 7.703 11.251 1.00 94.06 80 PRO A O 1
ATOM 663 N N . THR A 1 81 ? -22.426 7.567 11.450 1.00 94.75 81 THR A N 1
ATOM 664 C CA . THR A 1 81 ? -22.495 7.101 12.837 1.00 94.75 81 THR A CA 1
ATOM 665 C C . THR A 1 81 ? -22.945 8.255 13.739 1.00 94.75 81 THR A C 1
ATOM 667 O O . THR A 1 81 ? -22.322 9.318 13.660 1.00 94.75 81 THR A O 1
ATOM 670 N N . PRO A 1 82 ? -23.957 8.071 14.607 1.00 95.25 82 PRO A N 1
ATOM 671 C CA . PRO A 1 82 ? -24.446 9.138 15.478 1.00 95.25 82 PRO A CA 1
ATOM 672 C C . PRO A 1 82 ? -23.363 9.597 16.460 1.00 95.25 82 PRO A C 1
ATOM 674 O O . PRO A 1 82 ? -22.537 8.785 16.913 1.00 95.25 82 PRO A O 1
ATOM 677 N N . SER A 1 83 ? -23.360 10.891 16.790 1.00 96.19 83 SER A N 1
ATOM 678 C CA . SER A 1 83 ? -22.410 11.462 17.746 1.00 96.19 83 SER A CA 1
ATOM 679 C C . SER A 1 83 ? -22.689 10.964 19.172 1.00 96.19 83 SER A C 1
ATOM 681 O O . SER A 1 83 ? -23.721 10.355 19.453 1.00 96.19 83 SER A O 1
ATOM 683 N N . LYS A 1 84 ? -21.752 11.187 20.105 1.00 94.88 84 LYS A N 1
ATOM 684 C CA . LYS A 1 84 ? -21.979 10.845 21.523 1.00 94.88 84 LYS A CA 1
ATOM 685 C C . LYS A 1 84 ? -23.185 11.598 22.090 1.00 94.88 84 LYS A C 1
ATOM 687 O O . LYS A 1 84 ? -24.003 10.986 22.759 1.00 94.88 84 LYS A O 1
ATOM 692 N N . ILE A 1 85 ? -23.303 12.882 21.747 1.00 94.19 85 ILE A N 1
ATOM 693 C CA . ILE A 1 85 ? -24.412 13.747 22.158 1.00 94.19 85 ILE A CA 1
ATOM 694 C C . ILE A 1 85 ? -25.729 13.187 21.618 1.00 94.19 85 ILE A C 1
ATOM 696 O O . ILE A 1 85 ? -26.671 13.030 22.383 1.00 94.19 85 ILE A O 1
ATOM 700 N N . ASP A 1 86 ? -25.778 12.792 20.341 1.00 94.44 86 ASP A N 1
ATOM 701 C CA . ASP A 1 86 ? -26.999 12.229 19.748 1.00 94.44 86 ASP A CA 1
ATOM 702 C C . ASP A 1 86 ? -27.435 10.941 20.453 1.00 94.44 86 ASP A C 1
ATOM 704 O O . ASP A 1 86 ? -28.617 10.768 20.730 1.00 94.44 86 ASP A O 1
ATOM 708 N N . LYS A 1 87 ? -26.486 10.064 20.809 1.00 95.44 87 LYS A N 1
ATOM 709 C CA . LYS A 1 87 ? -26.780 8.836 21.568 1.00 95.44 87 LYS A CA 1
ATOM 710 C C . LYS A 1 87 ? -27.304 9.128 22.973 1.00 95.44 87 LYS A C 1
ATOM 712 O O . LYS A 1 87 ? -28.174 8.412 23.455 1.00 95.44 87 LYS A O 1
ATOM 717 N N . GLU A 1 88 ? -26.761 10.146 23.638 1.00 93.44 88 GLU A N 1
ATOM 718 C CA . GLU A 1 88 ? -27.202 10.570 24.973 1.00 93.44 88 GLU A CA 1
ATOM 719 C C . GLU A 1 88 ? -28.571 11.266 24.931 1.00 93.44 88 GLU A C 1
ATOM 721 O O . GLU A 1 88 ? -29.357 11.142 25.871 1.00 93.44 88 GLU A O 1
ATOM 726 N N . ILE A 1 89 ? -28.876 11.993 23.852 1.00 95.25 89 ILE A N 1
ATOM 727 C CA . ILE A 1 89 ? -30.195 12.593 23.620 1.00 95.25 89 ILE A CA 1
ATOM 728 C C . ILE A 1 89 ? -31.219 11.495 23.301 1.00 95.25 89 ILE A C 1
ATOM 730 O O . ILE A 1 89 ? -32.302 11.501 23.882 1.00 95.25 89 ILE A O 1
ATOM 734 N N . GLU A 1 90 ? -30.872 10.531 22.442 1.00 94.12 90 GLU A N 1
ATOM 735 C CA . GLU A 1 90 ? -31.709 9.369 22.108 1.00 94.12 90 GLU A CA 1
ATOM 736 C C . GLU A 1 90 ? -32.011 8.505 23.344 1.00 94.12 90 GLU A C 1
ATOM 738 O O . GLU A 1 90 ? -33.146 8.070 23.529 1.00 94.12 90 GLU A O 1
ATOM 743 N N . SER A 1 91 ? -31.025 8.292 24.225 1.00 93.38 91 SER A N 1
ATOM 744 C CA . SER A 1 91 ? -31.222 7.562 25.485 1.00 93.38 91 SER A CA 1
ATOM 745 C C . SER A 1 91 ? -31.941 8.378 26.567 1.00 93.38 91 SER A C 1
ATOM 747 O O . SER A 1 91 ? -32.361 7.813 27.578 1.00 93.38 91 SER A O 1
ATOM 749 N N . GLY A 1 92 ? -32.055 9.700 26.390 1.00 90.62 92 GLY A N 1
ATOM 750 C CA . GLY A 1 92 ? -32.553 10.640 27.397 1.00 90.62 92 GLY A CA 1
ATOM 751 C C . GLY A 1 92 ? -31.584 10.896 28.560 1.00 90.62 92 GLY A C 1
ATOM 752 O O . GLY A 1 92 ? -31.889 11.695 29.446 1.00 90.62 92 GLY A O 1
ATOM 753 N N . GLU A 1 93 ? -30.405 10.265 28.565 1.00 89.75 93 GLU A N 1
ATOM 754 C CA . GLU A 1 93 ? -29.384 10.443 29.602 1.00 89.75 93 GLU A CA 1
ATOM 755 C C . GLU A 1 93 ? -28.793 11.858 29.585 1.00 89.75 93 GLU A C 1
ATOM 757 O O . GLU A 1 93 ? -28.386 12.357 30.637 1.00 89.75 93 GLU A O 1
ATOM 762 N N . TYR A 1 94 ? -28.789 12.525 28.425 1.00 91.69 94 TYR A N 1
ATOM 763 C CA . TYR A 1 94 ? -28.249 13.878 28.264 1.00 91.69 94 TYR A CA 1
ATOM 764 C C . TYR A 1 94 ? -28.890 14.883 29.234 1.00 91.69 94 TYR A C 1
ATOM 766 O O . TYR A 1 94 ? -28.193 15.686 29.855 1.00 91.69 94 TYR A O 1
ATOM 774 N N . PHE A 1 95 ? -30.210 14.791 29.414 1.00 93.19 95 PHE A N 1
ATOM 775 C CA . PHE A 1 95 ? -30.988 15.718 30.238 1.00 93.19 95 PHE A CA 1
ATOM 776 C C . PHE A 1 95 ? -30.946 15.398 31.739 1.00 93.19 95 PHE A C 1
ATOM 778 O O . PHE A 1 95 ? -31.321 16.248 32.548 1.00 93.19 95 PHE A O 1
ATOM 785 N N . MET A 1 96 ? -30.491 14.201 32.129 1.00 91.69 96 MET A N 1
ATOM 786 C CA . MET A 1 96 ? -30.391 13.815 33.538 1.00 91.69 96 MET A CA 1
ATOM 787 C C . MET A 1 96 ? -29.262 14.570 34.240 1.00 91.69 96 MET A C 1
ATOM 789 O O . MET A 1 96 ? -28.174 14.773 33.689 1.00 91.69 96 MET A O 1
ATOM 793 N N . LYS A 1 97 ? -29.479 14.945 35.501 1.00 91.88 97 LYS A N 1
ATOM 794 C CA . LYS A 1 97 ? -28.417 15.543 36.323 1.00 91.88 97 LYS A CA 1
ATOM 795 C C . LYS A 1 97 ? -27.423 14.468 36.769 1.00 91.88 97 LYS A C 1
ATOM 797 O O . LYS A 1 97 ? -27.740 13.284 36.853 1.00 91.88 97 LYS A O 1
ATOM 802 N N . GLU A 1 98 ? -26.198 14.870 37.107 1.00 88.56 98 GLU A N 1
ATOM 803 C CA . GLU A 1 98 ? -25.143 13.915 37.475 1.00 88.56 98 GLU A CA 1
ATOM 804 C C . GLU A 1 98 ? -25.517 13.037 38.683 1.00 88.56 98 GLU A C 1
ATOM 806 O O . GLU A 1 98 ? -25.266 11.834 38.669 1.00 88.56 98 GLU A O 1
ATOM 811 N N . HIS A 1 99 ? -26.189 13.602 39.688 1.00 91.38 99 HIS A N 1
ATOM 812 C CA . HIS A 1 99 ? -26.648 12.841 40.851 1.00 91.38 99 HIS A CA 1
ATOM 813 C C . HIS A 1 99 ? -27.730 11.805 40.499 1.00 91.38 99 HIS A C 1
ATOM 815 O O . HIS A 1 99 ? -27.721 10.707 41.052 1.00 91.38 99 HIS A O 1
ATOM 821 N N . GLU A 1 100 ? -28.621 12.108 39.550 1.00 90.81 100 GLU A N 1
ATOM 822 C CA . GLU A 1 100 ? -29.651 11.178 39.062 1.00 90.81 100 GLU A CA 1
ATOM 823 C C . GLU A 1 100 ? -28.997 10.014 38.312 1.00 90.81 100 GLU A C 1
ATOM 825 O O . GLU A 1 100 ? -29.283 8.848 38.595 1.00 90.81 100 GLU A O 1
ATOM 830 N N . ARG A 1 101 ? -28.024 10.315 37.439 1.00 87.81 101 ARG A N 1
ATOM 831 C CA . ARG A 1 101 ? -27.218 9.297 36.743 1.00 87.81 101 ARG A CA 1
ATOM 832 C C . ARG A 1 101 ? -26.481 8.389 37.725 1.00 87.81 101 ARG A C 1
ATOM 834 O O . ARG A 1 101 ? -26.482 7.165 37.572 1.00 87.81 101 ARG A O 1
ATOM 841 N N . GLN A 1 102 ? -25.873 8.966 38.761 1.00 91.00 102 GLN A N 1
ATOM 842 C CA . GLN A 1 102 ? -25.188 8.198 39.801 1.00 91.00 102 GLN A CA 1
ATOM 843 C C . GLN A 1 102 ? -26.161 7.319 40.601 1.00 91.00 102 GLN A C 1
ATOM 845 O O . GLN A 1 102 ? -25.850 6.149 40.834 1.00 91.00 102 GLN A O 1
ATOM 850 N N . ALA A 1 103 ? -27.342 7.825 40.966 1.00 93.94 103 ALA A N 1
ATOM 851 C CA . ALA A 1 103 ? -28.362 7.054 41.676 1.00 93.94 103 ALA A CA 1
ATOM 852 C C . ALA A 1 103 ? -28.857 5.854 40.849 1.00 93.94 103 ALA A C 1
ATOM 854 O O . ALA A 1 103 ? -28.882 4.729 41.353 1.00 93.94 103 ALA A O 1
ATOM 855 N N . ILE A 1 104 ? -29.150 6.060 39.559 1.00 92.88 104 ILE A N 1
ATOM 856 C CA . ILE A 1 104 ? -29.553 4.989 38.631 1.00 92.88 104 ILE A CA 1
ATOM 857 C C . ILE A 1 104 ? -28.433 3.951 38.485 1.00 92.88 104 ILE A C 1
ATOM 859 O O . ILE A 1 104 ? -28.679 2.745 38.548 1.00 92.88 104 ILE A O 1
ATOM 863 N N . LYS A 1 105 ? -27.178 4.397 38.350 1.00 93.50 105 LYS A N 1
ATOM 864 C CA . LYS A 1 105 ? -26.013 3.504 38.261 1.00 93.50 105 LYS A CA 1
ATOM 865 C C . LYS A 1 105 ? -25.840 2.654 39.522 1.00 93.50 105 LYS A C 1
ATOM 867 O O . LYS A 1 105 ? -25.547 1.461 39.412 1.00 93.50 105 LYS A O 1
ATOM 872 N N . GLN A 1 106 ? -26.022 3.241 40.706 1.00 95.31 106 GLN A N 1
ATOM 873 C CA . GLN A 1 106 ? -25.964 2.507 41.972 1.00 95.31 106 GLN A CA 1
ATOM 874 C C . GLN A 1 106 ? -27.117 1.506 42.086 1.00 95.31 106 GLN A C 1
ATOM 876 O O . GLN A 1 106 ? -26.865 0.350 42.415 1.00 95.31 106 GLN A O 1
ATOM 881 N N . ALA A 1 107 ? -28.343 1.899 41.730 1.00 95.62 107 ALA A N 1
ATOM 882 C CA . ALA A 1 107 ? -29.504 1.008 41.719 1.00 95.62 107 ALA A CA 1
ATOM 883 C C . ALA A 1 107 ? -29.318 -0.185 40.763 1.00 95.62 107 ALA A C 1
ATOM 885 O O . ALA A 1 107 ? -29.594 -1.328 41.120 1.00 95.62 107 ALA A O 1
ATOM 886 N N . LYS A 1 108 ? -28.758 0.045 39.570 1.00 95.75 108 LYS A N 1
ATOM 887 C CA . LYS A 1 108 ? -28.440 -1.034 38.623 1.00 95.75 108 LYS A CA 1
ATOM 888 C C . LYS A 1 108 ? -27.377 -1.988 39.178 1.00 95.75 108 LYS A C 1
ATOM 890 O O . LYS A 1 108 ? -27.469 -3.200 39.000 1.00 95.75 108 LYS A O 1
ATOM 895 N N . LYS A 1 109 ? -26.368 -1.456 39.877 1.00 96.50 109 LYS A N 1
ATOM 896 C CA . LYS A 1 109 ? -25.320 -2.264 40.520 1.00 96.50 109 LYS A CA 1
ATOM 897 C C . LYS A 1 109 ? -25.874 -3.092 41.680 1.00 96.50 109 LYS A C 1
ATOM 899 O O . LYS A 1 109 ? -25.493 -4.252 41.825 1.00 96.50 109 LYS A O 1
ATOM 904 N N . THR A 1 110 ? -26.753 -2.525 42.507 1.00 96.81 110 THR A N 1
ATOM 905 C CA . THR A 1 110 ? -27.383 -3.268 43.605 1.00 96.81 110 THR A CA 1
ATOM 906 C C . THR A 1 110 ? -28.289 -4.373 43.071 1.00 96.81 110 THR A C 1
ATOM 908 O O . THR A 1 110 ? -28.181 -5.492 43.562 1.00 96.81 110 THR A O 1
ATOM 911 N N . GLN A 1 111 ? -29.081 -4.115 42.025 1.00 96.88 111 GLN A N 1
ATOM 912 C CA . GLN A 1 111 ? -29.902 -5.131 41.352 1.00 96.88 111 GLN A CA 1
ATOM 913 C C . GLN A 1 111 ? -29.058 -6.286 40.795 1.00 96.88 111 GLN A C 1
ATOM 915 O O . GLN A 1 111 ? -29.289 -7.433 41.164 1.00 96.88 111 GLN A O 1
ATOM 920 N N . ALA A 1 112 ? -28.006 -5.997 40.021 1.00 97.44 112 ALA A N 1
ATOM 921 C CA . ALA A 1 112 ? -27.120 -7.038 39.488 1.00 97.44 112 ALA A CA 1
ATOM 922 C C . ALA A 1 112 ? -26.452 -7.874 40.601 1.00 97.44 112 ALA A C 1
ATOM 924 O O . ALA A 1 112 ? -26.313 -9.092 40.491 1.00 97.44 112 ALA A O 1
ATOM 925 N N . ASN A 1 113 ? -26.063 -7.240 41.712 1.00 96.19 113 ASN A N 1
ATOM 926 C CA . ASN A 1 113 ? -25.505 -7.952 42.864 1.00 96.19 113 ASN A CA 1
ATOM 927 C C . ASN A 1 113 ? -26.538 -8.859 43.552 1.00 96.19 113 ASN A C 1
ATOM 929 O O . ASN A 1 113 ? -26.1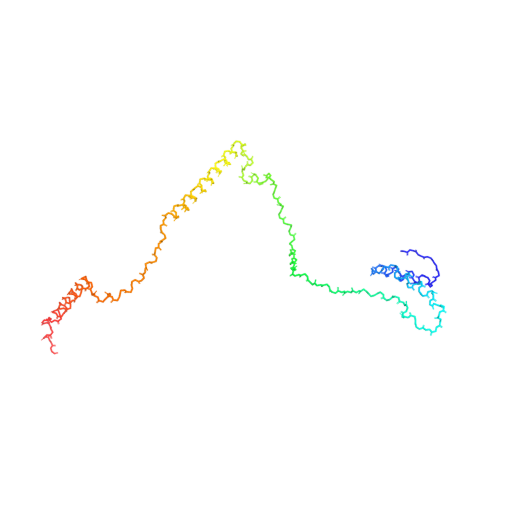75 -9.937 44.031 1.00 96.19 113 ASN A O 1
ATOM 933 N N . LEU A 1 114 ? -27.800 -8.425 43.630 1.00 97.12 114 LEU A N 1
ATOM 934 C CA . LEU A 1 114 ? -28.897 -9.231 44.165 1.00 97.12 114 LEU A CA 1
ATOM 935 C C . LEU A 1 114 ? -29.155 -10.448 43.272 1.00 97.12 114 LEU A C 1
ATOM 937 O O . LEU A 1 114 ? -29.170 -11.561 43.791 1.00 97.12 114 LEU A O 1
ATOM 941 N N . GLU A 1 115 ? -29.221 -10.264 41.953 1.00 96.94 115 GLU A N 1
ATOM 942 C CA . GLU A 1 115 ? -29.397 -11.355 40.983 1.00 96.94 115 GLU A CA 1
ATOM 943 C C . GLU A 1 115 ? -28.281 -12.404 41.091 1.00 96.94 115 GLU A C 1
ATOM 945 O O . GLU A 1 115 ? -28.550 -13.598 41.212 1.00 96.94 115 GLU A O 1
ATOM 950 N N . VAL A 1 116 ? -27.013 -11.979 41.140 1.00 96.81 116 VAL A N 1
ATOM 951 C CA . VAL A 1 116 ? -25.875 -12.903 41.308 1.00 96.81 116 VAL A CA 1
ATOM 952 C C . VAL A 1 116 ? -25.942 -13.632 42.653 1.00 96.81 116 VAL A C 1
ATOM 954 O O . VAL A 1 116 ? -25.599 -14.814 42.748 1.00 96.81 116 VAL A O 1
ATOM 957 N N . ARG A 1 117 ? -26.374 -12.951 43.721 1.00 96.25 117 ARG A N 1
ATOM 958 C CA . ARG A 1 117 ? -26.545 -13.573 45.041 1.00 96.25 117 ARG A CA 1
ATOM 959 C C . ARG A 1 117 ? -27.667 -14.610 45.025 1.00 96.25 117 ARG A C 1
ATOM 961 O O . ARG A 1 117 ? -27.511 -15.661 45.648 1.00 96.25 117 ARG A O 1
ATOM 968 N N . GLU A 1 118 ? -28.762 -14.333 44.330 1.00 96.44 118 GLU A N 1
ATOM 969 C CA . GLU A 1 118 ? -29.879 -15.260 44.149 1.00 96.44 118 GLU A CA 1
ATOM 970 C C . GLU A 1 118 ? -29.475 -16.472 43.312 1.00 96.44 118 GLU A C 1
ATOM 972 O O . GLU A 1 118 ? -29.728 -17.596 43.742 1.00 96.44 118 GLU A O 1
ATOM 977 N N . GLN A 1 119 ? -28.753 -16.271 42.206 1.00 95.62 119 GLN A N 1
ATOM 978 C CA . GLN A 1 119 ? -28.204 -17.355 41.384 1.00 95.62 119 GLN A CA 1
ATOM 979 C C . GLN A 1 119 ? -27.289 -18.266 42.206 1.00 95.62 119 GLN A C 1
ATOM 981 O O . GLN A 1 119 ? -27.527 -19.469 42.281 1.00 95.62 119 GLN A O 1
ATOM 986 N N . LYS A 1 120 ? -26.319 -17.704 42.939 1.00 95.00 120 LYS A N 1
ATOM 987 C CA . LYS A 1 120 ? -25.439 -18.488 43.827 1.00 95.00 120 LYS A CA 1
ATOM 988 C C . LYS A 1 120 ? -26.209 -19.214 44.930 1.00 95.00 120 LYS A C 1
ATOM 990 O O . LYS A 1 120 ? -25.844 -20.323 45.318 1.00 95.00 120 LYS A O 1
ATOM 995 N N . LYS A 1 121 ? -27.265 -18.596 45.471 1.00 95.31 121 LYS A N 1
ATOM 996 C CA . LYS A 1 121 ? -28.133 -19.231 46.473 1.00 95.31 121 LYS A CA 1
ATOM 997 C C . LYS A 1 121 ? -28.913 -20.398 45.860 1.00 95.31 121 LYS A C 1
ATOM 999 O O . LYS A 1 121 ? -29.016 -21.434 46.512 1.00 95.31 121 LYS A O 1
ATOM 1004 N N . ALA A 1 122 ? -29.412 -20.253 44.632 1.00 94.38 122 ALA A N 1
ATOM 1005 C CA . ALA A 1 122 ? -30.112 -21.301 43.893 1.00 94.38 122 ALA A CA 1
ATOM 1006 C C . ALA A 1 122 ? -29.176 -22.459 43.514 1.00 94.38 122 ALA A C 1
ATOM 1008 O O . ALA A 1 122 ? -29.511 -23.614 43.772 1.00 94.38 122 ALA A O 1
ATOM 1009 N N . GLU A 1 123 ? -27.974 -22.165 43.012 1.00 93.62 123 GLU A N 1
ATOM 1010 C CA . GLU A 1 123 ? -26.923 -23.158 42.749 1.00 93.62 123 GLU A CA 1
ATOM 1011 C C . GLU A 1 123 ? -26.587 -23.943 44.024 1.00 93.62 123 GLU A C 1
ATOM 1013 O O . GLU A 1 123 ? -26.639 -25.175 44.033 1.00 93.62 123 GLU A O 1
ATOM 1018 N N . LYS A 1 124 ? -26.347 -23.241 45.141 1.00 94.31 124 LYS A N 1
ATOM 1019 C CA . LYS A 1 124 ? -26.064 -23.875 46.436 1.00 94.31 124 LYS A CA 1
ATOM 1020 C C . LYS A 1 124 ? -27.233 -24.725 46.945 1.00 94.31 124 LYS A C 1
ATOM 1022 O O . LYS A 1 124 ? -26.998 -25.798 47.493 1.00 94.31 124 LYS A O 1
ATOM 1027 N N . ALA A 1 125 ? -28.475 -24.270 46.775 1.00 92.62 12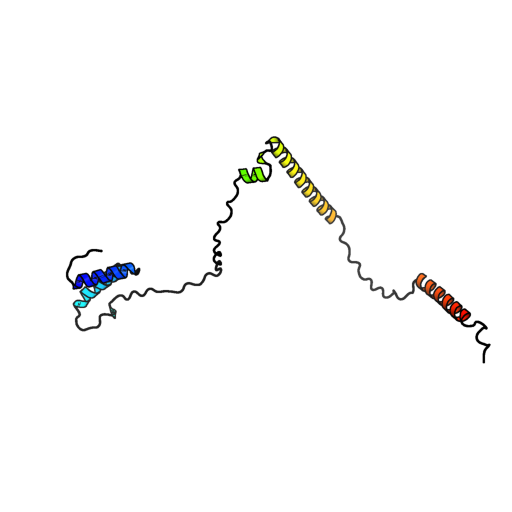5 ALA A N 1
ATOM 1028 C CA . ALA A 1 125 ? -29.660 -25.037 47.154 1.00 92.62 125 ALA A CA 1
ATOM 1029 C C . ALA A 1 125 ? -29.821 -26.296 46.286 1.00 92.62 125 ALA A C 1
ATOM 1031 O O . ALA A 1 125 ? -30.100 -27.364 46.823 1.00 92.62 125 ALA A O 1
ATOM 1032 N N . SER A 1 126 ? -29.576 -26.196 44.974 1.00 88.94 126 SER A N 1
ATOM 1033 C CA . SER A 1 126 ? -29.639 -27.338 44.053 1.00 88.94 126 SER A CA 1
ATOM 1034 C C . SER A 1 126 ? -28.607 -28.419 44.388 1.00 88.94 126 SER A C 1
ATOM 1036 O O . SER A 1 126 ? -28.928 -29.600 44.327 1.00 88.94 126 SER A O 1
ATOM 1038 N N . ALA A 1 127 ? -27.413 -28.026 44.846 1.00 89.88 127 ALA A N 1
ATOM 1039 C CA . ALA A 1 127 ? -26.382 -28.956 45.302 1.00 89.88 127 ALA A CA 1
ATOM 1040 C C . ALA A 1 127 ? -26.755 -29.695 46.604 1.00 89.88 127 ALA A C 1
ATOM 1042 O O . ALA A 1 127 ? -26.186 -30.747 46.889 1.00 89.88 127 ALA A O 1
ATOM 1043 N N . PHE A 1 128 ? -27.690 -29.160 47.399 1.00 89.19 128 PHE A N 1
ATOM 1044 C CA . PHE A 1 128 ? -28.159 -29.777 48.646 1.00 89.19 128 PHE A CA 1
ATOM 1045 C C . PHE A 1 128 ? -29.390 -30.679 48.449 1.00 89.19 128 PHE A C 1
ATOM 1047 O O . PHE A 1 128 ? -29.782 -31.403 49.364 1.00 89.19 128 PHE A O 1
ATOM 1054 N N . VAL A 1 129 ? -30.001 -30.665 47.261 1.00 87.75 129 VAL A N 1
ATOM 1055 C CA . VAL A 1 129 ? -31.075 -31.593 46.897 1.00 87.75 129 VAL A CA 1
ATOM 1056 C C . VAL A 1 129 ? -30.446 -32.856 46.321 1.00 87.75 129 VAL A C 1
ATOM 1058 O O . VAL A 1 129 ? -29.716 -32.806 45.334 1.00 87.75 129 VAL A O 1
ATOM 1061 N N . ALA A 1 130 ? -30.734 -34.003 46.938 1.00 86.44 130 ALA A N 1
ATOM 1062 C CA . ALA A 1 130 ? -30.258 -35.286 46.440 1.00 86.44 130 ALA A CA 1
ATOM 1063 C C . ALA A 1 130 ? -30.720 -35.497 44.982 1.00 86.44 130 ALA A C 1
ATOM 1065 O O . ALA A 1 130 ? -31.901 -35.275 44.685 1.00 86.44 130 ALA A O 1
ATOM 1066 N N . PRO A 1 131 ? -29.830 -35.932 44.067 1.00 86.06 131 PRO A N 1
ATOM 1067 C CA . PRO A 1 131 ? -30.218 -36.265 42.704 1.00 86.06 131 PRO A CA 1
ATOM 1068 C C . PRO A 1 131 ? -31.365 -37.274 42.710 1.00 86.06 131 PRO A C 1
ATOM 1070 O O . PRO A 1 131 ? -31.322 -38.262 43.442 1.00 86.06 131 PRO A O 1
ATOM 1073 N N . ALA A 1 132 ? -32.389 -37.038 41.889 1.00 84.69 132 ALA A N 1
ATOM 1074 C CA . ALA A 1 132 ? -33.508 -37.962 41.789 1.00 84.69 132 ALA A CA 1
ATOM 1075 C C . ALA A 1 132 ? -32.999 -39.331 41.317 1.00 84.69 132 ALA A C 1
ATOM 1077 O O . ALA A 1 132 ? -32.558 -39.491 40.173 1.00 84.69 132 ALA A O 1
ATOM 1078 N N . GLU A 1 133 ? -33.057 -40.325 42.203 1.00 80.25 133 GLU A N 1
ATOM 1079 C CA . GLU A 1 133 ? -32.727 -41.694 41.843 1.00 80.25 133 GLU A CA 1
ATOM 1080 C C . GLU A 1 133 ? -33.671 -42.149 40.728 1.00 80.25 133 GLU A C 1
ATOM 1082 O O . GLU A 1 133 ? -34.900 -42.081 40.848 1.00 80.25 133 GLU A O 1
ATOM 1087 N N . LYS A 1 134 ? -33.105 -42.642 39.619 1.00 78.31 134 LYS A N 1
ATOM 1088 C CA . LYS A 1 134 ? -33.898 -43.366 38.624 1.00 78.31 134 LYS A CA 1
ATOM 1089 C C . LYS A 1 134 ? -34.547 -44.531 39.357 1.00 78.31 134 LYS A C 1
ATOM 1091 O O . LYS A 1 134 ? -33.844 -45.461 39.752 1.00 78.31 134 LYS A O 1
ATOM 1096 N N . LYS A 1 135 ? -35.878 -44.487 39.518 1.00 70.94 135 LYS A N 1
ATOM 1097 C CA . LYS A 1 135 ? -36.658 -45.636 39.986 1.00 70.94 135 LYS A CA 1
ATOM 1098 C C . LYS A 1 135 ? -36.211 -46.824 39.149 1.00 70.94 135 LYS A C 1
ATOM 1100 O O . LYS A 1 135 ? -36.464 -46.863 37.943 1.00 70.94 135 LYS A O 1
ATOM 1105 N N . ARG A 1 136 ? -35.495 -47.763 39.776 1.00 68.81 136 ARG A N 1
ATOM 1106 C CA . ARG A 1 136 ? -35.198 -49.046 39.145 1.00 68.81 136 ARG A CA 1
ATOM 1107 C C . ARG A 1 136 ? -36.54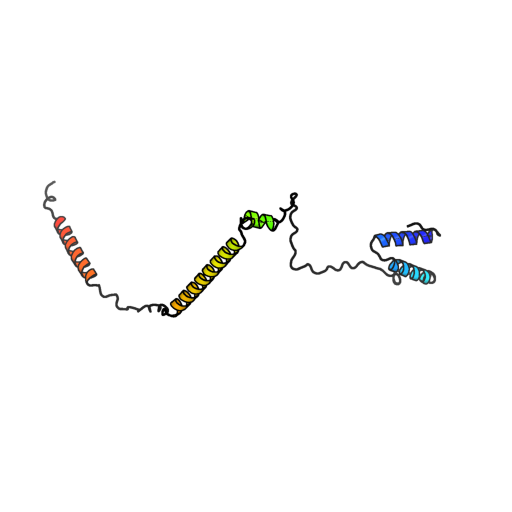6 -49.582 38.681 1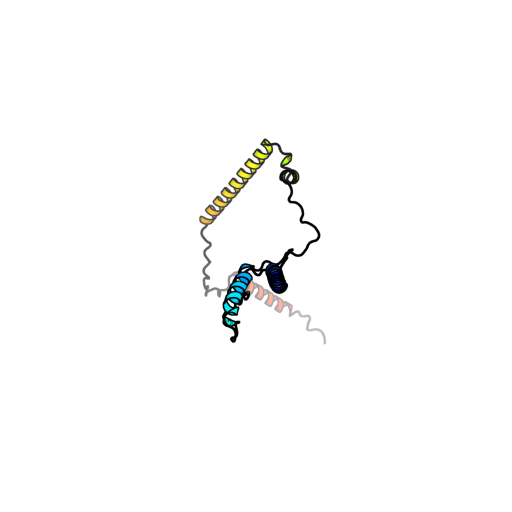.00 68.81 136 ARG A C 1
ATOM 1109 O O . ARG A 1 136 ? -37.492 -49.592 39.473 1.00 68.81 136 ARG A O 1
ATOM 1116 N N . LYS A 1 137 ? -36.659 -49.977 37.408 1.00 61.00 137 LYS A N 1
ATOM 1117 C CA . LYS A 1 137 ? -37.773 -50.830 36.998 1.00 61.00 137 LYS A CA 1
ATOM 1118 C C . LYS A 1 137 ? -37.665 -52.056 37.898 1.00 61.00 137 LYS A C 1
ATOM 1120 O O . LYS A 1 137 ? -36.775 -52.878 37.711 1.00 61.00 137 LYS A O 1
ATOM 1125 N N . ARG A 1 138 ? -38.495 -52.130 38.941 1.00 57.12 138 ARG A N 1
ATOM 1126 C CA . ARG A 1 138 ? -38.817 -53.425 39.516 1.00 57.12 138 ARG A CA 1
ATOM 1127 C C . ARG A 1 138 ? -39.487 -54.153 38.367 1.00 57.12 138 ARG A C 1
ATOM 1129 O O . ARG A 1 138 ? -40.565 -53.743 37.936 1.00 57.12 138 ARG A O 1
ATOM 1136 N N . ASP A 1 139 ? -38.814 -55.165 37.839 1.00 56.69 139 ASP A N 1
ATOM 1137 C CA . ASP A 1 139 ? -39.497 -56.225 37.121 1.00 56.69 139 ASP A CA 1
ATOM 1138 C C . ASP A 1 139 ? -40.427 -56.882 38.143 1.00 56.69 139 ASP A C 1
ATOM 1140 O O . ASP A 1 139 ? -40.080 -57.859 38.805 1.00 56.69 139 ASP A O 1
ATOM 1144 N N . ASP A 1 140 ? -41.603 -56.281 38.340 1.00 56.59 140 ASP A N 1
ATOM 1145 C CA . ASP A 1 140 ? -42.711 -56.924 39.021 1.00 56.59 140 ASP A CA 1
ATOM 1146 C C . ASP A 1 140 ? -43.158 -58.071 38.116 1.00 56.59 140 ASP A C 1
ATOM 1148 O O . ASP A 1 140 ? -44.133 -57.969 37.369 1.00 56.59 140 ASP A O 1
ATOM 1152 N N . LYS A 1 141 ? -42.485 -59.215 38.238 1.00 52.03 141 LYS A N 1
ATOM 1153 C CA . LYS A 1 141 ? -43.013 -60.514 37.805 1.00 52.03 141 LYS A CA 1
ATOM 1154 C C . LYS A 1 141 ? -44.236 -60.950 38.641 1.00 52.03 141 LYS A C 1
ATOM 1156 O O . LYS A 1 141 ? -44.524 -62.133 38.708 1.00 52.03 141 LYS A O 1
ATOM 1161 N N . ASN A 1 142 ? -44.956 -60.014 39.272 1.00 55.84 142 ASN A N 1
ATOM 1162 C CA . ASN A 1 142 ? -46.125 -60.277 40.112 1.00 55.84 142 ASN A CA 1
ATOM 1163 C C . ASN A 1 142 ? -47.266 -59.245 39.968 1.00 55.84 142 ASN A C 1
ATOM 1165 O O . ASN A 1 142 ? -48.086 -59.096 40.867 1.00 55.84 142 ASN A O 1
ATOM 1169 N N . LYS A 1 143 ? -47.394 -58.575 38.812 1.00 52.59 143 LYS A N 1
ATOM 1170 C CA . LYS A 1 143 ? -48.601 -57.788 38.453 1.00 52.59 143 LYS A CA 1
ATOM 1171 C C . LYS A 1 143 ? -49.698 -58.614 37.759 1.00 52.59 143 LYS A C 1
ATOM 1173 O O . LYS A 1 143 ? -50.453 -58.086 36.953 1.00 52.59 143 LYS A O 1
ATOM 1178 N N . LEU A 1 144 ? -49.778 -59.914 38.049 1.00 57.34 144 LEU A N 1
ATOM 1179 C CA . LEU A 1 144 ? -50.870 -60.789 37.592 1.00 57.34 144 LEU A CA 1
ATOM 1180 C C . LEU A 1 144 ? -51.884 -61.123 38.697 1.00 57.34 144 LEU A C 1
ATOM 1182 O O . LEU A 1 144 ? -52.830 -61.862 38.441 1.00 57.34 144 LEU A O 1
ATOM 1186 N N . ALA A 1 145 ? -51.732 -60.573 39.905 1.00 63.97 145 ALA A N 1
ATOM 1187 C CA . ALA A 1 145 ? -52.779 -60.652 40.917 1.00 63.97 145 ALA A CA 1
ATOM 1188 C C . ALA A 1 145 ? -53.796 -59.518 40.674 1.00 63.97 145 ALA A C 1
ATOM 1190 O O . ALA A 1 145 ? -53.403 -58.350 40.733 1.00 63.97 145 ALA A O 1
ATOM 1191 N N . PRO A 1 146 ? -55.074 -59.819 40.368 1.00 67.50 146 PRO A N 1
ATOM 1192 C CA . PRO A 1 146 ? -56.095 -58.793 40.205 1.00 67.50 146 PRO A CA 1
ATOM 1193 C C . PRO A 1 146 ? -56.293 -58.033 41.518 1.00 67.50 146 PRO A C 1
ATOM 1195 O O . PRO A 1 146 ? -56.394 -58.629 42.593 1.00 67.50 146 PRO A O 1
ATOM 1198 N N . THR A 1 147 ? -56.351 -56.709 41.417 1.00 79.69 147 THR A N 1
ATOM 1199 C CA . THR A 1 147 ? -56.578 -55.814 42.552 1.00 79.69 147 THR A CA 1
ATOM 1200 C C . THR A 1 147 ? -58.000 -56.018 43.081 1.00 79.69 147 THR A C 1
ATOM 1202 O O . THR A 1 147 ? -58.914 -56.346 42.323 1.00 79.69 147 THR A O 1
ATOM 1205 N N . VAL A 1 148 ? -58.226 -55.808 44.380 1.00 73.00 148 VAL A N 1
ATOM 1206 C CA . VAL A 1 148 ? -59.542 -56.012 45.023 1.00 73.00 148 VAL A CA 1
ATOM 1207 C C . VAL A 1 148 ? -60.653 -55.203 44.330 1.00 73.00 148 VAL A C 1
ATOM 1209 O O . VAL A 1 148 ? -61.789 -55.666 44.235 1.00 73.00 148 VAL A O 1
ATOM 1212 N N . ASP A 1 149 ? -60.326 -54.039 43.768 1.00 73.69 149 ASP A N 1
ATOM 1213 C CA . ASP A 1 149 ? -61.274 -53.211 43.016 1.00 73.69 149 ASP A CA 1
ATOM 1214 C C . ASP A 1 149 ? -61.560 -53.737 41.595 1.00 73.69 149 ASP A C 1
ATOM 1216 O O . ASP A 1 149 ? -62.686 -53.615 41.112 1.00 73.69 149 ASP A O 1
ATOM 1220 N N . ASP A 1 150 ? -60.614 -54.439 40.961 1.00 78.31 150 ASP A N 1
ATOM 1221 C CA . ASP A 1 150 ? -60.842 -55.120 39.677 1.00 78.31 150 ASP A CA 1
ATOM 1222 C C . ASP A 1 150 ? -61.792 -56.318 39.837 1.00 78.31 150 ASP A C 1
ATOM 1224 O O . ASP A 1 150 ? -62.600 -56.616 38.951 1.00 78.31 150 ASP A O 1
ATOM 1228 N N . LEU A 1 151 ? -61.733 -56.997 40.990 1.00 76.94 151 LEU A N 1
ATOM 1229 C CA . LEU A 1 151 ? -62.673 -58.062 41.345 1.00 76.94 151 LEU A CA 1
ATOM 1230 C C . LEU A 1 151 ? -64.076 -57.503 41.614 1.00 76.94 151 LEU A C 1
ATOM 1232 O O . LEU A 1 151 ? -65.046 -58.049 41.087 1.00 76.94 151 LEU A O 1
ATOM 1236 N N . LYS A 1 152 ? -64.203 -56.389 42.351 1.00 79.69 152 LYS A N 1
ATOM 1237 C CA . LYS A 1 152 ? -65.503 -55.725 42.581 1.00 79.69 152 LYS A CA 1
ATOM 1238 C C . LYS A 1 152 ? -66.180 -55.320 41.271 1.00 79.69 152 LYS A C 1
ATOM 1240 O O . LYS A 1 152 ? -67.364 -55.592 41.085 1.00 79.69 152 LYS A O 1
ATOM 1245 N N . ASN A 1 153 ? -65.422 -54.749 40.336 1.00 79.12 153 ASN A N 1
ATOM 1246 C CA . ASN A 1 153 ? -65.951 -54.342 39.034 1.00 79.12 153 ASN A CA 1
ATOM 1247 C C . ASN A 1 153 ? -66.388 -55.541 38.176 1.00 79.12 153 ASN A C 1
ATOM 1249 O O . ASN A 1 153 ? -67.405 -55.465 37.486 1.00 79.12 153 ASN A O 1
ATOM 1253 N N . LYS A 1 154 ? -65.682 -56.680 38.258 1.00 79.69 154 LYS A N 1
ATOM 1254 C CA . LYS A 1 154 ? -66.122 -57.930 37.616 1.00 79.69 154 LYS A CA 1
ATOM 1255 C C . LYS A 1 154 ? -67.418 -58.478 38.216 1.00 79.69 154 LYS A C 1
ATOM 1257 O O . LYS A 1 154 ? -68.278 -58.908 37.452 1.00 79.69 154 LYS A O 1
ATOM 1262 N N . PHE A 1 155 ? -67.588 -58.440 39.539 1.00 76.62 155 PHE A N 1
ATOM 1263 C CA . PHE A 1 155 ? -68.829 -58.890 40.184 1.00 76.62 155 PHE A CA 1
ATOM 1264 C C . PHE A 1 155 ? -70.030 -58.002 39.824 1.00 76.62 155 PHE A C 1
ATOM 1266 O O . PHE A 1 155 ? -71.088 -58.530 39.481 1.00 76.62 155 PHE A O 1
ATOM 1273 N N . LEU A 1 156 ? -69.854 -56.676 39.790 1.00 77.31 156 LEU A N 1
ATOM 1274 C CA . LEU A 1 156 ? -70.899 -55.733 39.362 1.00 77.31 156 LEU A CA 1
ATOM 1275 C C . LEU A 1 156 ? -71.301 -55.942 37.889 1.00 77.31 156 LEU A C 1
ATOM 1277 O O . LEU A 1 156 ? -72.486 -56.032 37.570 1.00 77.31 156 LEU A O 1
ATOM 1281 N N . ALA A 1 157 ? -70.329 -56.141 36.992 1.00 72.75 157 ALA A N 1
ATOM 1282 C CA . ALA A 1 157 ? -70.603 -56.437 35.582 1.00 72.75 157 ALA A CA 1
ATOM 1283 C C . ALA A 1 157 ? -71.337 -57.784 35.379 1.00 72.75 157 ALA A C 1
ATOM 1285 O O . ALA A 1 157 ? -72.120 -57.959 34.435 1.00 72.75 157 ALA A O 1
ATOM 1286 N N . GLN A 1 158 ? -71.114 -58.753 36.271 1.00 72.12 158 GLN A N 1
ATOM 1287 C CA . GLN A 1 158 ? -71.806 -60.040 36.240 1.00 72.12 158 GLN A CA 1
ATOM 1288 C C . GLN A 1 158 ? -73.266 -59.931 36.721 1.00 72.12 158 GLN A C 1
ATOM 1290 O O . GLN A 1 158 ? -74.135 -60.627 36.188 1.00 72.12 158 GLN A O 1
ATOM 1295 N N . GLU A 1 159 ? -73.571 -59.027 37.657 1.00 68.69 159 GLU A N 1
ATOM 1296 C CA . GLU A 1 159 ? -74.957 -58.713 38.032 1.00 68.69 159 GLU A CA 1
ATOM 1297 C C . GLU A 1 159 ? -75.723 -58.012 36.904 1.00 68.69 159 GLU A C 1
ATOM 1299 O O . GLU A 1 159 ? -76.866 -58.378 36.613 1.00 68.69 159 GLU A O 1
ATOM 1304 N N . ASP A 1 160 ? -75.093 -57.063 36.209 1.00 64.88 160 ASP A N 1
ATOM 1305 C CA . ASP A 1 160 ? -75.738 -56.334 35.111 1.00 64.88 160 ASP A CA 1
ATOM 1306 C C . ASP A 1 160 ? -76.024 -57.227 33.895 1.00 64.88 160 ASP A C 1
ATOM 1308 O O . ASP A 1 160 ? -77.062 -57.089 33.239 1.00 64.88 160 ASP A O 1
ATOM 1312 N N . SER A 1 161 ? -75.155 -58.202 33.612 1.00 60.25 161 SER A N 1
ATOM 1313 C CA . SER A 1 161 ? -75.399 -59.199 32.559 1.00 60.25 161 SER A CA 1
ATOM 1314 C C . SER A 1 161 ? -76.514 -60.192 32.923 1.00 60.25 161 SER A C 1
ATOM 1316 O O . SER A 1 161 ? -77.311 -60.553 32.049 1.00 60.25 161 SER A O 1
ATOM 1318 N N . LYS A 1 162 ? -76.663 -60.567 34.204 1.00 59.78 162 LYS A N 1
ATOM 1319 C CA . LYS A 1 162 ? -77.824 -61.340 34.690 1.00 59.78 162 LYS A CA 1
ATOM 1320 C C . LYS A 1 162 ? -79.124 -60.528 34.633 1.00 59.78 162 LYS A C 1
ATOM 1322 O O . LYS A 1 162 ? -80.134 -61.060 34.174 1.00 59.78 162 LYS A O 1
ATOM 1327 N N . LYS A 1 163 ? -79.105 -59.240 35.000 1.00 59.19 163 LYS A N 1
ATOM 1328 C CA . LYS A 1 163 ? -80.269 -58.337 34.864 1.00 59.19 163 LYS A CA 1
ATOM 1329 C C . LYS A 1 163 ? -80.665 -58.104 33.401 1.00 59.19 163 LYS A C 1
ATOM 1331 O O . LYS A 1 163 ? -81.857 -58.056 33.106 1.00 59.19 163 LYS A O 1
ATOM 1336 N N . LYS A 1 164 ? -79.704 -58.020 32.470 1.00 58.41 164 LYS A N 1
ATOM 1337 C CA . LYS A 1 164 ? -79.990 -57.951 31.023 1.00 58.41 164 LYS A CA 1
ATOM 1338 C C . LYS A 1 164 ? -80.578 -59.254 30.469 1.00 58.41 164 LYS A C 1
ATOM 1340 O O . LYS A 1 164 ? -81.507 -59.178 29.674 1.00 58.41 164 LYS A O 1
ATOM 1345 N N . LYS A 1 165 ? -80.121 -60.431 30.925 1.00 56.25 165 LYS A N 1
ATOM 1346 C CA . LYS A 1 165 ? -80.747 -61.720 30.564 1.00 56.25 165 LYS A CA 1
ATOM 1347 C C . LYS A 1 165 ? -82.165 -61.878 31.131 1.00 56.25 165 LYS A C 1
ATOM 1349 O O . LYS A 1 165 ? -83.012 -62.413 30.433 1.00 56.25 165 LYS A O 1
ATOM 1354 N N . ALA A 1 166 ? -82.442 -61.366 32.333 1.00 56.91 166 ALA A N 1
ATOM 1355 C CA . ALA A 1 166 ? -83.785 -61.393 32.925 1.00 56.91 166 ALA A CA 1
ATOM 1356 C C . ALA A 1 166 ? -84.767 -60.385 32.287 1.00 56.91 166 ALA A C 1
ATOM 1358 O O . ALA A 1 166 ? -85.970 -60.622 32.285 1.00 56.91 166 ALA A O 1
ATOM 1359 N N . LYS A 1 167 ? -84.276 -59.272 31.713 1.00 55.91 167 LYS A N 1
ATOM 1360 C CA . LYS A 1 167 ? -85.105 -58.307 30.960 1.00 55.91 167 LYS A CA 1
ATOM 1361 C C . LYS A 1 167 ? -85.421 -58.734 29.520 1.00 55.91 167 LYS A C 1
ATOM 1363 O O . LYS A 1 167 ? -86.345 -58.181 28.940 1.00 55.91 167 LYS A O 1
ATOM 1368 N N . ALA A 1 168 ? -84.676 -59.686 28.953 1.00 55.97 168 ALA A N 1
ATOM 1369 C CA . ALA A 1 168 ? -84.903 -60.208 27.602 1.00 55.97 168 ALA A CA 1
ATOM 1370 C C . ALA A 1 168 ? -85.975 -61.318 27.537 1.00 55.97 168 ALA A C 1
ATOM 1372 O O . ALA A 1 168 ? -86.301 -61.779 26.451 1.00 55.97 168 ALA A O 1
ATOM 1373 N N . SER A 1 169 ? -86.529 -61.749 28.676 1.00 59.47 169 SER A N 1
ATOM 1374 C CA . SER A 1 169 ? -87.620 -62.729 28.754 1.00 59.47 169 SER A CA 1
ATOM 1375 C C . SER A 1 169 ? -88.913 -62.084 29.270 1.00 59.47 169 SER A C 1
ATOM 1377 O O . SER A 1 169 ? -89.432 -62.477 30.317 1.00 59.47 169 SER A O 1
ATOM 1379 N N . SER A 1 170 ? -89.419 -61.054 28.581 1.00 56.75 170 SER A N 1
ATOM 1380 C CA . SER A 1 170 ? -90.771 -60.534 28.820 1.00 56.75 170 SER A CA 1
ATOM 1381 C C . SER A 1 170 ? -91.808 -61.329 28.020 1.00 56.75 170 SER A C 1
ATOM 1383 O O . SER A 1 170 ? -91.611 -61.638 26.851 1.00 56.75 170 SER A O 1
ATOM 1385 N N . LEU A 1 171 ? -92.939 -61.620 28.664 1.00 56.78 171 LEU A N 1
ATOM 1386 C CA . LEU A 1 171 ? -94.070 -62.458 28.226 1.00 56.78 171 LEU A CA 1
ATOM 1387 C C . LEU A 1 171 ? -94.843 -61.949 26.981 1.00 56.78 171 LEU A C 1
ATOM 1389 O O . LEU A 1 171 ? -95.927 -62.442 26.686 1.00 56.78 171 LEU A O 1
ATOM 1393 N N . SER A 1 172 ? -94.319 -60.949 26.268 1.00 60.72 172 SER A N 1
ATOM 1394 C CA . SER A 1 172 ? -94.957 -60.262 25.135 1.00 60.72 172 SER A CA 1
ATOM 1395 C C . SER A 1 172 ? -94.652 -60.873 23.760 1.00 60.72 172 SER A C 1
ATOM 1397 O O . SER A 1 172 ? -95.281 -60.476 22.788 1.00 60.72 172 SER A O 1
ATOM 1399 N N . ASP A 1 173 ? -93.746 -61.854 23.674 1.00 61.38 173 ASP A N 1
ATOM 1400 C CA . ASP A 1 173 ? -93.335 -62.493 22.407 1.00 61.38 173 ASP A CA 1
ATOM 1401 C C . ASP A 1 173 ? -94.150 -63.754 22.029 1.00 61.38 173 ASP A C 1
ATOM 1403 O O . ASP A 1 173 ? -93.829 -64.421 21.050 1.00 61.38 173 ASP A O 1
ATOM 1407 N N . PHE A 1 174 ? -95.223 -64.100 22.760 1.00 58.06 174 PHE A N 1
ATOM 1408 C CA . PHE A 1 174 ? -96.051 -65.294 22.476 1.00 58.06 174 PHE A CA 1
ATOM 1409 C C . PHE A 1 174 ? -97.436 -64.996 21.856 1.00 58.06 174 PHE A C 1
ATOM 1411 O O . PHE A 1 174 ? -98.275 -65.888 21.771 1.00 58.06 174 PHE A O 1
ATOM 1418 N N . VAL A 1 175 ? -97.720 -63.770 21.395 1.00 51.34 175 VAL A N 1
ATOM 1419 C CA . VAL A 1 175 ? -99.016 -63.452 20.752 1.00 51.34 175 VAL A CA 1
ATOM 1420 C C . VAL A 1 175 ? -98.838 -62.628 19.473 1.00 51.34 175 VAL A C 1
ATOM 1422 O O . VAL A 1 175 ? -98.950 -61.406 19.498 1.00 51.34 175 VAL A O 1
ATOM 1425 N N . SER A 1 176 ? -98.611 -63.302 18.340 1.00 45.81 176 SER A N 1
ATOM 1426 C CA . SER A 1 176 ? -99.302 -63.060 17.054 1.00 45.81 176 SER A CA 1
ATOM 1427 C C . SER A 1 176 ? -98.704 -63.903 15.921 1.00 45.81 176 SER A C 1
ATOM 1429 O O . SER A 1 176 ? -97.586 -63.648 15.497 1.00 45.81 176 SER A O 1
ATOM 1431 N N . LYS A 1 177 ? -99.526 -64.864 15.474 1.00 40.81 177 LYS A N 1
ATOM 1432 C CA . LYS A 1 177 ? -99.685 -65.471 14.136 1.00 40.81 177 LYS A CA 1
ATOM 1433 C C . LYS A 1 177 ? -98.452 -65.843 13.308 1.00 40.81 177 LYS A C 1
ATOM 1435 O O . LYS A 1 177 ? -97.826 -64.942 12.717 1.00 40.81 177 LYS A O 1
#

Radius of gyration: 52.58 Å; chains: 1; bounding box: 133×81×87 Å

Fol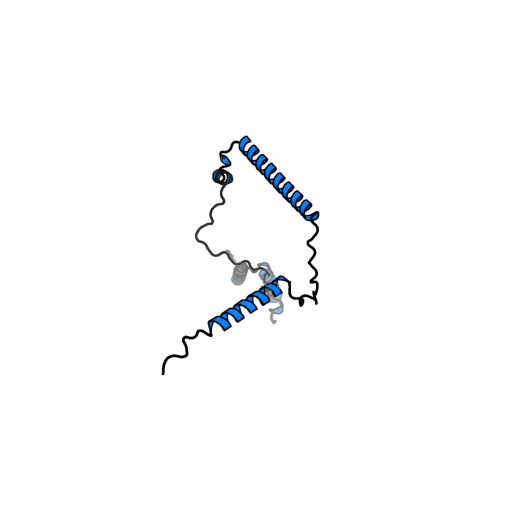dseek 3Di:
DDDDDDPVVVVLVVVLVVVVVVVHDSVLSVVQVVQVVVCVVVPDDDCPVVRDDDDPPPPDDDDDPDDDDDDDDDVDDPDDDDDPCRVCVVVVVNVDDPVRVVVVVVVVVVVVVVVVVVVVVVVVVVVVDPPPPDPPPPPPPPPPDDDPVNVVVVVVVVVVVVVVVVVVDDPPPPDDD

InterPro domains:
  IPR024166 Ribosomal RNA assembly KRR1 [PTHR12581] (1-166)
  IPR036612 K Homology domain, type 1 superfamily [G3DSA:3.30.1370.10] (1-49)
  IPR048548 KRR1 small subunit processome component, second KH domain [PF21800] (1-41)

Sequence (177 aa):
VSAMGPYAGLRHVRKIVEDCFHNVHPIYNIKTLMIKRELSKLSGENWDRFLPVFKKKNVQTKKPHVVREKRVYTPFPPAPTPSKIDKEIESGEYFMKEHERQAIKQAKKTQANLEVREQKKAEKASAFVAPAEKKRKRDDKNKLAPTVDDLKNKFLAQEDSKKKKAKASSLSDFVSK

Secondary structure (DSSP, 8-state):
----S-HHHHHHHHHHHHHHHTT--HHHHHHHHHHHHHHTTSTTS--TTTS--------PPPPPS--PPPPPP-SSPPPPPPPHHHHHHHTTGGGS-HHHHHHHHHHHHHHHHHHHHHHHHHHHHHHHSPP---------TTTTSPPHHHHHHHHHHHHHHHHHHHHT--TTTT---

Organism: Aphanomyces astaci (NCBI:txid112090)